Protein AF-A0A8I1LMY3-F1 (afdb_monomer)

Secondary structure (DSSP, 8-state):
--------------S-------HHHHHHHHHHHTSTT--HHHHHHHTT--GGGT--

Radius of gyration: 13.96 Å; Cα contacts (8 Å, |Δi|>4): 24; chains: 1; bounding box: 35×32×29 Å

Solvent-accessible surface area (backbone atoms only — not comparable to full-atom values): 3909 Å² total; per-residue (Å²): 142,84,83,84,86,83,84,86,82,86,83,85,75,98,63,93,61,74,87,79,75,52,73,66,56,52,50,53,54,52,53,60,39,69,41,88,95,46,52,49,63,59,53,18,56,76,70,74,45,62,46,74,76,76,55,131

Sequence (56 aa):
MSTIDSGHYGDGVARRTKRLWTDDEKRSICFQTTAPGVSVAQVARRYAVNANLIFK

pLDDT: mean 73.67, std 16.12, range [38.53, 90.06]

Structure (mmCIF, N/CA/C/O backbone):
data_AF-A0A8I1LMY3-F1
#
_entry.id   AF-A0A8I1LMY3-F1
#
loop_
_atom_site.group_PDB
_atom_site.id
_atom_site.type_symbol
_atom_site.label_atom_id
_atom_site.label_alt_id
_atom_site.label_comp_id
_atom_site.label_asym_id
_atom_site.label_entity_id
_atom_site.label_seq_id
_atom_site.pdbx_PDB_ins_code
_atom_site.Cartn_x
_atom_site.Cartn_y
_atom_site.Cartn_z
_atom_site.occupancy
_atom_site.B_iso_or_equiv
_atom_site.auth_seq_id
_atom_site.auth_comp_id
_atom_site.auth_asym_id
_atom_site.auth_atom_id
_atom_site.pdbx_PDB_model_num
ATOM 1 N N . MET A 1 1 ? 29.980 18.049 2.769 1.00 47.59 1 MET A N 1
ATOM 2 C CA . MET A 1 1 ? 28.557 17.904 2.389 1.00 47.59 1 MET A CA 1
ATOM 3 C C . MET A 1 1 ? 28.399 18.247 0.917 1.00 47.59 1 MET A C 1
ATOM 5 O O 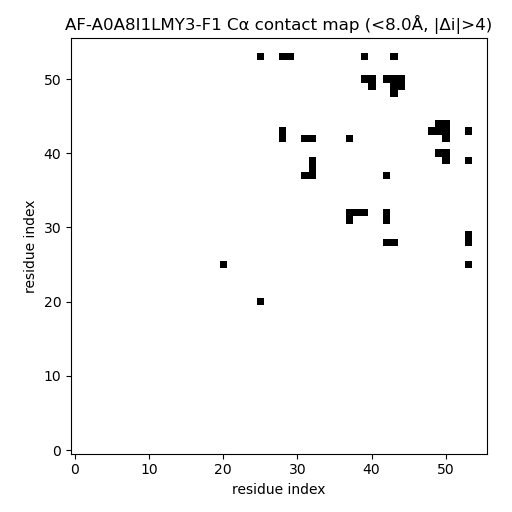. MET A 1 1 ? 28.626 19.405 0.599 1.00 47.59 1 MET A O 1
ATOM 9 N N . SER A 1 2 ? 28.037 17.290 0.054 1.00 38.53 2 SER A N 1
ATOM 10 C CA . SER A 1 2 ? 27.098 17.488 -1.071 1.00 38.53 2 SER A CA 1
ATOM 11 C C . SER A 1 2 ? 26.857 16.163 -1.807 1.00 38.53 2 SER A C 1
ATOM 13 O O . SER A 1 2 ? 27.768 15.599 -2.400 1.00 38.53 2 SER A O 1
ATOM 15 N N . THR A 1 3 ? 25.615 15.691 -1.666 1.00 44.16 3 THR A N 1
ATOM 16 C CA . THR A 1 3 ? 24.831 14.861 -2.600 1.00 44.16 3 THR A CA 1
ATOM 17 C C . THR A 1 3 ? 25.444 13.547 -3.083 1.00 44.16 3 THR A C 1
ATOM 19 O O . THR A 1 3 ? 25.840 13.393 -4.235 1.00 44.16 3 THR A O 1
ATOM 22 N N . ILE A 1 4 ? 25.426 12.564 -2.187 1.00 57.97 4 ILE A N 1
ATOM 23 C CA . ILE A 1 4 ? 25.251 11.158 -2.558 1.00 57.97 4 ILE A CA 1
ATOM 24 C C . ILE A 1 4 ? 23.849 10.952 -3.147 1.00 57.97 4 ILE A C 1
ATOM 26 O O . ILE A 1 4 ? 22.885 11.543 -2.665 1.00 57.97 4 ILE A O 1
ATOM 30 N N . ASP A 1 5 ? 23.795 10.026 -4.101 1.00 46.44 5 ASP A N 1
ATOM 31 C CA . ASP A 1 5 ? 22.629 9.253 -4.534 1.00 46.44 5 ASP A CA 1
ATOM 32 C C . ASP A 1 5 ? 21.760 9.836 -5.662 1.00 46.44 5 ASP A C 1
ATOM 34 O O . ASP A 1 5 ? 20.747 10.502 -5.475 1.00 46.44 5 ASP A O 1
ATOM 38 N N . SER A 1 6 ? 22.153 9.525 -6.893 1.00 47.69 6 SER A N 1
ATOM 39 C CA . SER A 1 6 ? 21.246 9.493 -8.044 1.00 47.69 6 SER A CA 1
ATOM 40 C C . SER A 1 6 ? 21.575 8.241 -8.8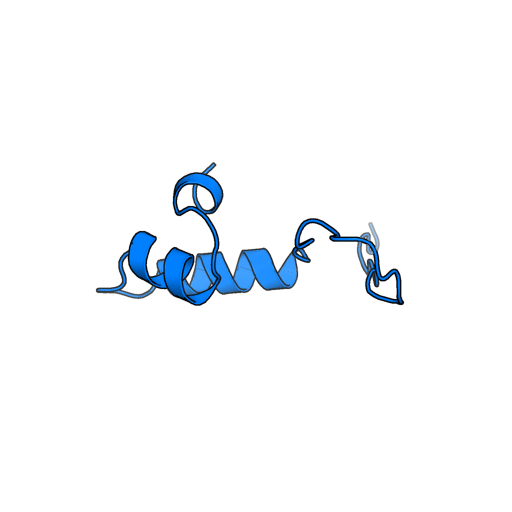51 1.00 47.69 6 SER A C 1
ATOM 42 O O . SER A 1 6 ? 22.152 8.288 -9.935 1.00 47.69 6 SER A O 1
ATOM 44 N N . GLY A 1 7 ? 21.304 7.085 -8.240 1.00 50.78 7 GLY A N 1
ATOM 45 C CA . GLY A 1 7 ? 21.471 5.775 -8.856 1.00 50.78 7 GLY A CA 1
ATOM 46 C C . GLY A 1 7 ? 20.356 5.491 -9.860 1.00 50.78 7 GLY A C 1
ATOM 47 O O . GLY A 1 7 ? 19.336 4.904 -9.517 1.00 50.78 7 GLY A O 1
ATOM 48 N N . HIS A 1 8 ? 20.572 5.862 -11.120 1.00 58.72 8 HIS A N 1
ATOM 49 C CA . HIS A 1 8 ? 19.837 5.299 -12.251 1.00 58.72 8 HIS A CA 1
ATOM 50 C C . HIS A 1 8 ? 20.328 3.861 -12.505 1.00 58.72 8 HIS A C 1
ATOM 52 O O . HIS A 1 8 ? 21.361 3.670 -13.140 1.00 58.72 8 HIS A O 1
ATOM 58 N N . TYR A 1 9 ? 19.600 2.841 -12.042 1.00 52.62 9 TYR A N 1
ATOM 59 C CA . TYR A 1 9 ? 19.799 1.456 -12.493 1.00 52.62 9 TYR A CA 1
ATOM 60 C C . TYR A 1 9 ? 18.493 0.886 -13.032 1.00 52.62 9 TYR A C 1
ATOM 62 O O . TYR A 1 9 ? 17.609 0.496 -12.274 1.00 52.62 9 TYR A O 1
ATOM 70 N N . GLY A 1 10 ? 18.391 0.812 -14.357 1.00 50.78 10 GLY A N 1
ATOM 71 C CA . GLY A 1 10 ? 17.250 0.185 -15.008 1.00 50.78 10 GLY A CA 1
ATOM 72 C C . GLY A 1 10 ? 17.337 0.088 -16.525 1.00 50.78 10 GLY A C 1
ATOM 73 O O . GLY A 1 10 ? 16.287 0.093 -17.154 1.00 50.78 10 GLY A O 1
ATOM 74 N N . ASP A 1 11 ? 18.535 -0.003 -17.115 1.00 53.88 11 ASP A N 1
ATOM 75 C CA . ASP A 1 11 ? 18.669 -0.336 -18.538 1.00 53.88 11 ASP A CA 1
ATOM 76 C C . ASP A 1 11 ? 19.038 -1.822 -18.710 1.00 53.88 11 ASP A C 1
ATOM 78 O O . ASP A 1 11 ? 20.050 -2.306 -18.202 1.00 53.88 11 ASP A O 1
ATOM 82 N N . GLY A 1 12 ? 18.108 -2.539 -19.343 1.00 56.69 12 GLY A N 1
ATOM 83 C CA . GLY A 1 12 ? 18.197 -3.849 -19.989 1.00 56.69 12 GLY A CA 1
ATOM 84 C C . GLY A 1 12 ? 19.124 -4.937 -19.440 1.00 56.69 12 GLY A C 1
ATOM 85 O O . GLY A 1 12 ? 20.282 -4.987 -19.820 1.00 56.69 12 GLY A O 1
ATOM 86 N N . VAL A 1 13 ? 18.562 -5.972 -18.791 1.00 46.34 13 VAL A N 1
ATOM 87 C CA . VAL A 1 13 ? 18.969 -7.366 -19.082 1.00 46.34 13 VAL A CA 1
ATOM 88 C C . VAL A 1 13 ? 17.804 -8.340 -18.853 1.00 46.34 13 VAL A C 1
ATOM 90 O O . VAL A 1 13 ? 17.391 -8.611 -17.721 1.00 46.34 13 VAL A O 1
ATOM 93 N N . ALA A 1 14 ? 17.312 -8.929 -19.943 1.00 55.34 14 ALA A N 1
ATOM 94 C CA . ALA A 1 14 ? 16.423 -10.085 -19.947 1.00 55.34 14 ALA A CA 1
ATOM 95 C C . ALA A 1 14 ? 17.148 -11.323 -19.380 1.00 55.34 14 ALA A C 1
ATOM 97 O O . ALA A 1 14 ? 17.903 -11.984 -20.091 1.00 55.34 14 ALA A O 1
ATOM 98 N N . ARG A 1 15 ? 16.970 -11.632 -18.084 1.00 52.72 15 ARG A N 1
ATOM 99 C CA . ARG A 1 15 ? 17.527 -12.856 -17.468 1.00 52.72 15 ARG A CA 1
ATOM 100 C C . ARG A 1 15 ? 16.842 -13.261 -16.154 1.00 52.72 15 ARG A C 1
ATOM 102 O O . ARG A 1 15 ? 17.502 -13.293 -15.129 1.00 52.72 15 ARG A O 1
ATOM 109 N N . ARG A 1 16 ? 15.524 -13.535 -16.138 1.00 56.09 16 ARG A N 1
ATOM 110 C CA . ARG A 1 16 ? 14.732 -13.852 -14.910 1.00 56.09 16 ARG A CA 1
ATOM 111 C C . ARG A 1 16 ? 15.243 -13.074 -13.681 1.00 56.09 16 ARG A C 1
ATOM 113 O O . ARG A 1 16 ? 15.550 -13.639 -12.632 1.00 56.09 16 ARG A O 1
ATOM 120 N N . THR A 1 17 ? 15.443 -11.776 -13.878 1.00 56.56 17 THR A N 1
ATOM 121 C CA . THR A 1 17 ? 16.155 -10.915 -12.941 1.00 56.56 17 THR A CA 1
ATOM 122 C C . THR A 1 17 ? 15.240 -10.717 -11.747 1.00 56.56 17 THR A C 1
ATOM 124 O O . THR A 1 17 ? 14.088 -10.312 -11.913 1.00 56.56 17 THR A O 1
ATOM 127 N N . LYS A 1 18 ? 15.710 -11.068 -10.544 1.00 61.59 18 LYS A N 1
ATOM 128 C CA . LYS A 1 18 ? 14.990 -10.741 -9.307 1.00 61.59 18 LYS A CA 1
ATOM 129 C C . LYS A 1 18 ? 14.604 -9.263 -9.377 1.00 61.59 18 LYS A C 1
ATOM 131 O O . LYS A 1 18 ? 15.459 -8.444 -9.701 1.00 61.59 18 LYS A O 1
ATOM 136 N N . ARG A 1 19 ? 13.332 -8.945 -9.120 1.00 69.88 19 ARG A N 1
ATOM 137 C CA . ARG A 1 19 ? 12.831 -7.564 -9.106 1.00 69.88 19 ARG A CA 1
ATOM 138 C C . ARG A 1 19 ? 13.724 -6.746 -8.169 1.00 69.88 19 ARG A C 1
ATOM 140 O O . ARG A 1 19 ? 13.760 -7.019 -6.969 1.00 69.88 19 ARG A O 1
ATOM 147 N N . LEU A 1 20 ? 14.496 -5.828 -8.739 1.00 74.56 20 LEU A N 1
ATOM 148 C CA . LEU A 1 20 ? 15.256 -4.841 -7.988 1.00 74.56 20 LEU A CA 1
ATOM 149 C C . LEU A 1 20 ? 14.314 -3.667 -7.744 1.00 74.56 20 LEU A C 1
ATOM 151 O O . LEU A 1 20 ? 13.630 -3.241 -8.668 1.00 74.56 20 LEU A O 1
ATOM 155 N N . TRP A 1 21 ? 14.256 -3.207 -6.499 1.00 77.62 21 TRP A N 1
ATOM 156 C CA . TRP A 1 21 ? 13.459 -2.054 -6.102 1.00 77.62 21 TRP A CA 1
ATOM 157 C C . TRP A 1 21 ? 14.412 -0.911 -5.802 1.00 77.62 21 TRP A C 1
ATOM 159 O O . TRP A 1 21 ? 15.338 -1.069 -4.997 1.00 77.62 21 TRP A O 1
ATOM 169 N N . THR A 1 22 ? 14.176 0.222 -6.440 1.00 83.56 22 THR 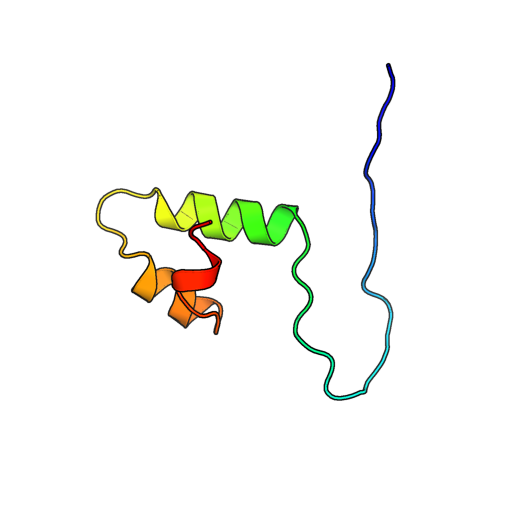A N 1
ATOM 170 C CA . THR A 1 22 ? 14.840 1.485 -6.125 1.00 83.56 22 THR A CA 1
ATOM 171 C C . THR A 1 22 ? 14.445 1.955 -4.723 1.00 83.56 22 THR A C 1
ATOM 173 O O . THR A 1 22 ? 13.429 1.532 -4.162 1.00 83.56 22 THR A O 1
ATOM 176 N N . ASP A 1 23 ? 15.255 2.816 -4.110 1.00 82.56 23 ASP A N 1
ATOM 177 C CA . ASP A 1 23 ? 14.957 3.336 -2.771 1.00 82.56 23 ASP A CA 1
ATOM 178 C C . ASP A 1 23 ? 13.698 4.213 -2.744 1.00 82.56 23 ASP A C 1
ATOM 180 O O . ASP A 1 23 ? 12.971 4.206 -1.747 1.00 82.56 23 ASP A O 1
ATOM 184 N N . ASP A 1 24 ? 13.370 4.864 -3.862 1.00 81.81 24 ASP A N 1
ATOM 185 C CA . ASP A 1 24 ? 12.102 5.573 -4.038 1.00 81.81 24 ASP A CA 1
ATOM 186 C C . ASP A 1 24 ? 10.902 4.610 -4.027 1.00 81.81 24 ASP A C 1
ATOM 188 O O . ASP A 1 24 ? 9.946 4.804 -3.270 1.00 81.81 24 ASP A O 1
ATOM 192 N N . GLU A 1 25 ? 10.984 3.491 -4.757 1.00 84.44 25 GLU A N 1
ATOM 193 C CA . GLU A 1 25 ? 9.925 2.475 -4.756 1.00 84.44 25 GLU A CA 1
ATOM 194 C C . GLU A 1 25 ? 9.720 1.864 -3.366 1.00 84.44 25 GLU A C 1
ATOM 196 O O . GLU A 1 25 ? 8.582 1.716 -2.912 1.00 84.44 25 GLU A O 1
ATOM 201 N N . LYS A 1 26 ? 10.806 1.558 -2.644 1.00 85.88 26 LYS A N 1
ATOM 202 C CA . LYS A 1 26 ? 10.718 1.083 -1.253 1.00 85.88 26 LYS A CA 1
ATOM 203 C C . LYS A 1 26 ? 10.027 2.116 -0.361 1.00 85.88 26 LYS A C 1
ATOM 205 O O . LYS A 1 26 ? 9.188 1.751 0.466 1.00 85.88 26 LYS A O 1
ATOM 210 N N . ARG A 1 27 ? 10.347 3.403 -0.534 1.00 86.50 27 ARG A N 1
ATOM 211 C CA . ARG A 1 27 ? 9.756 4.500 0.242 1.00 86.50 27 ARG A CA 1
ATOM 212 C C . ARG A 1 27 ? 8.270 4.667 -0.050 1.00 86.50 27 ARG A C 1
ATOM 214 O O . ARG A 1 27 ? 7.492 4.827 0.888 1.00 86.50 27 ARG A O 1
ATOM 221 N N . SER A 1 28 ? 7.867 4.547 -1.313 1.00 86.62 28 SER A N 1
ATOM 222 C CA . SER A 1 28 ? 6.461 4.566 -1.724 1.00 86.62 28 SER A CA 1
ATOM 223 C C . SER A 1 28 ? 5.667 3.396 -1.129 1.00 86.62 28 SER A C 1
ATOM 225 O O . SER A 1 28 ? 4.570 3.597 -0.601 1.00 86.62 28 SER A O 1
ATOM 227 N N . ILE A 1 29 ? 6.237 2.184 -1.129 1.00 87.44 29 ILE A N 1
ATOM 228 C CA . ILE A 1 29 ? 5.619 1.000 -0.510 1.00 87.44 29 ILE A CA 1
ATOM 229 C C . ILE A 1 29 ? 5.431 1.217 0.998 1.00 87.44 29 ILE A C 1
ATOM 231 O O . ILE A 1 29 ? 4.338 0.991 1.516 1.00 87.44 29 ILE A O 1
ATOM 235 N N . CYS A 1 30 ? 6.463 1.705 1.692 1.00 86.88 30 CYS A N 1
ATOM 236 C CA . CYS A 1 30 ? 6.400 1.986 3.126 1.00 86.88 30 CYS A CA 1
ATOM 237 C C . CYS A 1 30 ? 5.355 3.069 3.449 1.00 86.88 30 CYS A C 1
ATOM 239 O O . CYS A 1 30 ? 4.509 2.891 4.325 1.00 86.88 30 CYS A O 1
ATOM 241 N N . PHE A 1 31 ? 5.320 4.158 2.680 1.00 88.62 31 PHE A N 1
ATOM 242 C CA . PHE A 1 31 ? 4.338 5.222 2.875 1.00 88.62 31 PHE A CA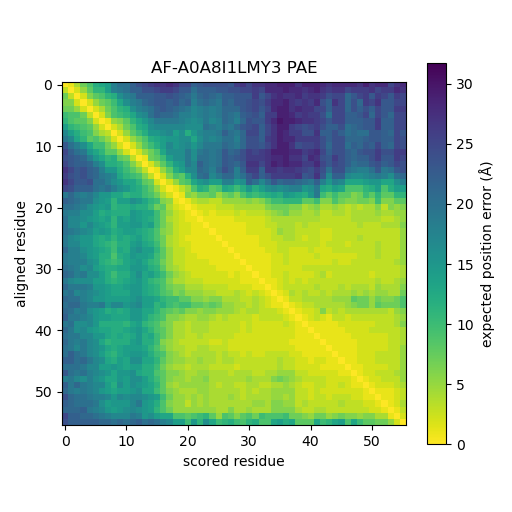 1
ATOM 243 C C . PHE A 1 31 ? 2.897 4.713 2.727 1.00 88.62 31 PHE A C 1
ATOM 245 O O . PHE A 1 31 ? 2.052 4.974 3.582 1.00 88.62 31 PHE A O 1
ATOM 252 N N . GLN A 1 32 ? 2.622 3.892 1.711 1.00 87.31 32 GLN A N 1
ATOM 253 C CA . GLN A 1 32 ? 1.298 3.288 1.531 1.00 87.31 32 GLN A CA 1
ATOM 254 C C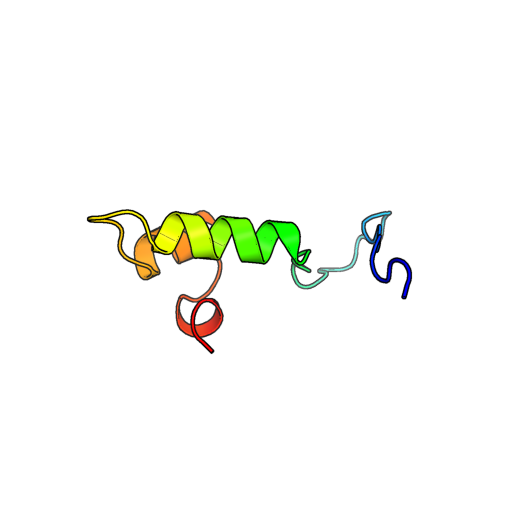 . GLN A 1 32 ? 0.894 2.360 2.677 1.00 87.31 32 GLN A C 1
ATOM 256 O O . GLN A 1 32 ? -0.291 2.260 2.989 1.00 87.31 32 GLN A O 1
ATOM 261 N N . THR A 1 33 ? 1.855 1.700 3.327 1.00 87.06 33 THR A N 1
ATOM 262 C CA . THR A 1 33 ? 1.573 0.898 4.524 1.00 87.06 33 THR A CA 1
ATOM 263 C C . THR A 1 33 ? 1.276 1.713 5.775 1.00 87.06 33 THR A C 1
ATOM 265 O O . THR A 1 33 ? 0.646 1.187 6.685 1.00 87.06 33 THR A O 1
ATOM 268 N N . THR A 1 34 ? 1.674 2.987 5.821 1.00 86.62 34 THR A N 1
ATOM 269 C CA . THR A 1 34 ? 1.380 3.884 6.955 1.00 86.62 34 THR A CA 1
ATOM 270 C C . THR A 1 34 ? -0.008 4.523 6.893 1.00 86.62 34 THR A C 1
ATOM 272 O O . THR A 1 34 ? -0.412 5.208 7.831 1.00 86.62 34 THR A O 1
ATOM 275 N N . ALA A 1 35 ? -0.765 4.298 5.814 1.00 86.81 35 ALA A N 1
ATOM 276 C CA . ALA A 1 35 ? -2.117 4.822 5.689 1.00 86.81 35 ALA A CA 1
ATOM 277 C C . ALA A 1 35 ? -3.078 4.150 6.699 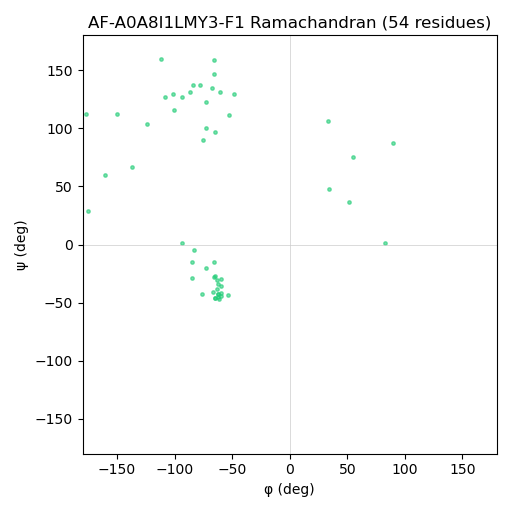1.00 86.81 35 ALA A C 1
ATOM 279 O O . ALA A 1 35 ? -3.079 2.920 6.829 1.00 86.81 35 ALA A O 1
ATOM 280 N N . PRO A 1 36 ? -3.931 4.922 7.402 1.00 83.19 36 PRO A N 1
ATOM 281 C CA . PRO A 1 36 ? -4.864 4.372 8.381 1.00 83.19 36 PRO A CA 1
ATOM 282 C C . PRO A 1 36 ? -5.830 3.379 7.722 1.00 83.19 36 PRO A C 1
ATOM 284 O O . PRO A 1 36 ? -6.422 3.658 6.682 1.00 83.19 36 PRO A O 1
ATOM 287 N N . GLY A 1 37 ? -5.973 2.198 8.328 1.00 86.44 37 GLY A N 1
ATOM 288 C CA . GLY A 1 37 ? -6.834 1.121 7.823 1.00 86.44 37 GLY A CA 1
ATOM 289 C C . GLY A 1 37 ? -6.213 0.244 6.728 1.00 86.44 37 GLY A C 1
ATOM 290 O O . GLY A 1 37 ? -6.866 -0.689 6.261 1.00 86.44 37 GLY A O 1
ATOM 291 N N . VAL A 1 38 ? -4.961 0.486 6.324 1.00 87.12 38 VAL A N 1
ATOM 292 C CA . VAL A 1 38 ? -4.258 -0.352 5.346 1.00 87.12 38 VAL A CA 1
ATOM 293 C C . VAL A 1 38 ? -3.422 -1.421 6.051 1.00 87.12 38 VAL A C 1
ATOM 295 O O . VAL A 1 38 ? -2.587 -1.131 6.899 1.00 87.12 38 VAL A O 1
ATOM 298 N N . SER A 1 39 ? -3.618 -2.686 5.670 1.00 88.00 39 SER A N 1
ATOM 299 C CA . SER A 1 39 ? -2.759 -3.784 6.121 1.00 88.00 39 SER A CA 1
ATOM 300 C C . SER A 1 39 ? -1.513 -3.898 5.246 1.00 88.00 39 SER A C 1
ATOM 302 O O . SER A 1 39 ? -1.594 -3.906 4.014 1.00 88.00 39 SER A O 1
ATOM 304 N N . VAL A 1 40 ? -0.358 -4.105 5.873 1.00 87.31 40 VAL A N 1
ATOM 305 C CA . VAL A 1 40 ? 0.917 -4.301 5.169 1.00 87.31 40 VAL A CA 1
ATOM 306 C C . VAL A 1 40 ? 0.887 -5.507 4.236 1.00 87.31 40 VAL A C 1
ATOM 308 O O . VAL A 1 40 ? 1.389 -5.434 3.116 1.00 87.31 40 VAL A O 1
ATOM 311 N N . ALA A 1 41 ? 0.188 -6.579 4.615 1.00 89.00 41 ALA A N 1
ATOM 312 C CA . ALA A 1 41 ? -0.014 -7.741 3.751 1.00 89.00 41 ALA A CA 1
ATOM 313 C C . ALA A 1 41 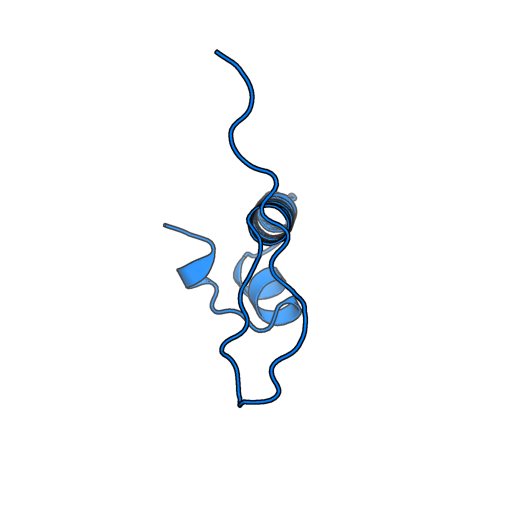? -0.841 -7.420 2.492 1.00 89.00 41 ALA A C 1
ATOM 315 O O . ALA A 1 41 ? -0.713 -8.088 1.465 1.00 89.00 41 ALA A O 1
ATOM 316 N N . GLN A 1 42 ? -1.707 -6.408 2.543 1.00 90.06 42 GLN A N 1
ATOM 317 C CA . GLN A 1 42 ? -2.486 -5.979 1.385 1.00 90.06 42 GLN A CA 1
ATOM 318 C C . GLN A 1 42 ? -1.630 -5.181 0.403 1.00 90.06 42 GLN A C 1
ATOM 320 O O . GLN A 1 42 ? -1.696 -5.430 -0.799 1.00 90.06 42 GLN A O 1
ATOM 325 N N . VAL A 1 43 ? -0.792 -4.274 0.907 1.00 89.06 43 VAL A N 1
ATOM 326 C CA . VAL A 1 43 ? 0.157 -3.518 0.076 1.00 89.06 43 VAL A CA 1
ATOM 327 C C . VAL A 1 43 ? 1.186 -4.465 -0.533 1.00 89.06 43 VAL A C 1
ATOM 329 O O . VAL A 1 43 ? 1.373 -4.463 -1.745 1.00 89.06 43 VAL A O 1
ATOM 332 N N . ALA A 1 44 ? 1.757 -5.370 0.263 1.00 89.06 44 ALA A N 1
ATOM 333 C CA . ALA A 1 44 ? 2.729 -6.355 -0.201 1.00 89.06 44 ALA A CA 1
ATOM 334 C C . ALA A 1 44 ? 2.210 -7.184 -1.391 1.00 89.06 44 ALA A C 1
ATOM 336 O O . ALA A 1 44 ? 2.896 -7.338 -2.401 1.00 89.06 44 ALA A O 1
ATOM 337 N N . ARG A 1 45 ? 0.948 -7.633 -1.322 1.00 87.38 45 ARG A N 1
ATOM 338 C CA . ARG A 1 45 ? 0.288 -8.365 -2.413 1.00 87.38 45 ARG A CA 1
ATOM 339 C C . ARG A 1 45 ? 0.132 -7.537 -3.689 1.00 87.38 45 ARG A C 1
ATOM 341 O O . ARG A 1 45 ? 0.346 -8.082 -4.766 1.00 87.38 45 ARG A O 1
ATOM 348 N N . ARG A 1 46 ? -0.172 -6.236 -3.588 1.00 87.44 46 ARG A N 1
ATOM 349 C CA . ARG A 1 46 ? -0.248 -5.329 -4.757 1.00 87.44 46 ARG A CA 1
ATOM 350 C C . ARG A 1 46 ? 1.094 -5.211 -5.479 1.00 87.44 46 ARG A C 1
ATOM 352 O O . ARG A 1 46 ? 1.127 -5.118 -6.700 1.00 87.44 46 ARG A O 1
ATOM 359 N N . TYR A 1 47 ? 2.188 -5.270 -4.725 1.00 84.69 47 TYR A N 1
ATOM 360 C CA . TYR A 1 47 ? 3.550 -5.193 -5.251 1.00 84.69 47 TYR A CA 1
ATOM 361 C C . TYR A 1 47 ? 4.181 -6.565 -5.542 1.00 84.69 47 TYR A C 1
ATOM 363 O O . TYR A 1 47 ? 5.318 -6.625 -6.010 1.00 84.69 47 TYR A O 1
ATOM 371 N N . ALA A 1 48 ? 3.449 -7.666 -5.329 1.00 85.44 48 ALA A N 1
ATOM 372 C CA . ALA A 1 48 ? 3.953 -9.040 -5.411 1.00 85.44 48 ALA A CA 1
ATOM 373 C C . ALA A 1 48 ? 5.230 -9.267 -4.570 1.00 85.44 48 ALA A C 1
ATOM 375 O O . ALA A 1 48 ? 6.134 -10.002 -4.968 1.00 85.44 48 ALA A O 1
ATOM 376 N N . VAL A 1 49 ? 5.304 -8.617 -3.405 1.00 81.31 49 VAL A N 1
ATOM 377 C CA . VAL A 1 49 ? 6.381 -8.773 -2.418 1.00 81.31 49 VAL A CA 1
ATOM 378 C C . VAL A 1 49 ? 5.854 -9.455 -1.159 1.00 81.31 49 VAL A C 1
ATOM 380 O O . VAL A 1 49 ? 4.654 -9.470 -0.890 1.00 81.31 49 VAL A O 1
ATOM 383 N N . ASN A 1 50 ? 6.754 -10.040 -0.371 1.00 85.62 50 ASN A N 1
ATOM 384 C CA . ASN A 1 50 ? 6.407 -10.581 0.939 1.00 85.62 50 ASN A CA 1
ATOM 385 C C . ASN A 1 50 ? 6.291 -9.434 1.960 1.00 85.62 50 ASN A C 1
ATOM 387 O O . ASN A 1 50 ? 7.137 -8.542 1.975 1.00 85.62 50 ASN A O 1
ATOM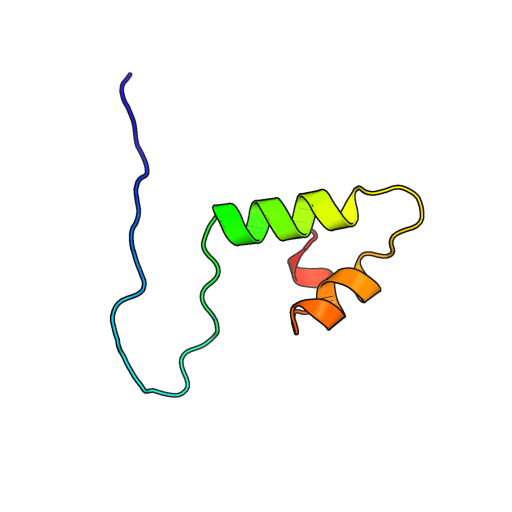 391 N N . ALA A 1 51 ? 5.275 -9.460 2.825 1.00 86.00 51 ALA A N 1
ATOM 392 C CA . ALA A 1 51 ? 5.076 -8.438 3.857 1.00 86.00 51 ALA A CA 1
ATOM 393 C C . ALA A 1 51 ? 6.261 -8.327 4.834 1.00 86.00 51 ALA A C 1
ATOM 395 O O . ALA A 1 51 ? 6.571 -7.231 5.291 1.00 86.00 51 ALA A O 1
ATOM 396 N N . ASN A 1 52 ? 6.980 -9.425 5.077 1.00 86.25 52 ASN A N 1
ATOM 397 C CA . ASN A 1 52 ? 8.187 -9.448 5.906 1.00 8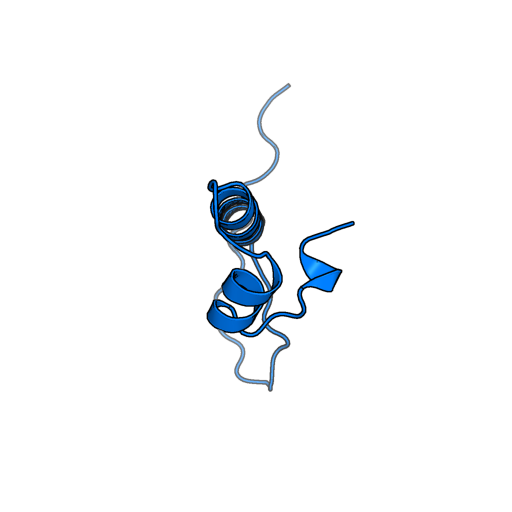6.25 52 ASN A CA 1
ATOM 398 C C . ASN A 1 52 ? 9.349 -8.651 5.295 1.00 86.25 52 ASN A C 1
ATOM 400 O O . ASN A 1 52 ? 10.319 -8.396 5.986 1.00 86.25 52 ASN A O 1
ATOM 404 N N . LEU A 1 53 ? 9.289 -8.289 4.008 1.00 82.38 53 LEU A N 1
ATOM 405 C CA . LEU A 1 53 ? 10.298 -7.436 3.367 1.00 82.38 53 LEU A CA 1
ATOM 406 C C . LEU A 1 53 ? 10.021 -5.942 3.567 1.00 82.38 53 LEU A C 1
ATOM 408 O O . LEU A 1 53 ? 10.891 -5.124 3.286 1.00 82.38 53 LEU A O 1
ATOM 412 N N . ILE A 1 54 ? 8.809 -5.585 3.998 1.00 81.25 54 ILE A N 1
ATOM 413 C CA . ILE A 1 54 ? 8.409 -4.193 4.237 1.00 81.25 54 ILE A CA 1
ATOM 414 C C . ILE A 1 54 ? 8.834 -3.750 5.642 1.00 81.25 54 ILE A C 1
ATOM 416 O O . ILE A 1 54 ? 9.139 -2.580 5.858 1.00 81.25 54 ILE A O 1
ATOM 420 N N . PHE A 1 55 ? 8.907 -4.695 6.579 1.00 68.81 55 PHE A N 1
ATOM 421 C CA . PHE A 1 55 ? 9.416 -4.480 7.925 1.00 68.81 55 PHE A CA 1
ATOM 422 C C . PHE A 1 55 ? 10.846 -5.012 8.028 1.00 68.81 55 PHE A C 1
ATOM 424 O O . PHE A 1 55 ? 11.104 -6.153 7.656 1.00 68.81 55 PHE A O 1
ATOM 431 N N . LYS A 1 56 ? 11.768 -4.198 8.540 1.00 60.88 56 LYS A N 1
ATOM 432 C CA . LYS A 1 56 ? 13.109 -4.627 8.940 1.00 60.88 56 LYS A CA 1
ATOM 433 C C . LYS A 1 56 ? 13.308 -4.299 10.410 1.00 60.88 56 LYS A C 1
ATOM 435 O O . LYS A 1 56 ? 12.873 -3.194 10.800 1.00 60.88 56 LYS A O 1
#

Foldseek 3Di:
DDDDDDDDDDDDDDDPDDDDDDPVRLVVLLVQCPDPPDHLCVSCVVVVHDSVVNPD

Nearest PDB structures (foldseek):
  2din-assembly1_A  TM=5.608E-01  e=1.838E+00  Homo sapiens
  9esh-assembly1_W  TM=6.147E-01  e=5.855E+00  Schizosaccharomyces pombe
  8cll-assembly1_F  TM=4.152E-01  e=7.183E+00  Homo sapiens

Mean predicted aligned error: 10.88 Å